Protein AF-L8M0P0-F1 (afdb_monomer)

Radius of gyration: 20.25 Å; Cα contacts (8 Å, |Δi|>4): 58; chains: 1; bounding box: 39×48×45 Å

Mean predicted aligned error: 7.73 Å

Structure (mmCIF, N/CA/C/O backbone):
data_AF-L8M0P0-F1
#
_entry.id   AF-L8M0P0-F1
#
loop_
_atom_site.group_PDB
_atom_site.id
_atom_site.type_symbol
_atom_site.label_atom_id
_atom_site.label_alt_id
_atom_site.label_comp_id
_atom_site.label_asym_id
_atom_site.label_entity_id
_atom_site.label_seq_id
_atom_site.pdbx_PDB_ins_code
_atom_site.Cartn_x
_atom_site.Cartn_y
_atom_site.Cartn_z
_atom_site.occupancy
_atom_site.B_iso_or_equiv
_atom_site.auth_seq_id
_atom_site.auth_comp_id
_atom_site.auth_asym_id
_atom_site.auth_atom_id
_atom_site.pdbx_PDB_model_num
ATOM 1 N N . MET A 1 1 ? -1.398 -13.758 -28.363 1.00 72.12 1 MET A N 1
ATOM 2 C CA . MET A 1 1 ? 0.056 -13.589 -28.164 1.00 72.12 1 MET A CA 1
ATOM 3 C C . MET A 1 1 ? 0.539 -14.838 -27.452 1.00 72.12 1 MET A C 1
ATOM 5 O O . MET A 1 1 ? -0.082 -15.200 -26.461 1.00 72.12 1 MET A O 1
ATOM 9 N N . GLU A 1 2 ? 1.542 -15.533 -27.986 1.00 91.56 2 GLU A N 1
ATOM 10 C CA . GLU A 1 2 ? 2.078 -16.747 -27.357 1.00 91.56 2 GLU A CA 1
ATOM 11 C C . GLU A 1 2 ? 3.186 -16.406 -26.361 1.00 91.56 2 GLU A C 1
ATOM 13 O O . GLU A 1 2 ? 3.928 -15.437 -26.541 1.00 91.56 2 GLU A O 1
ATOM 18 N N . TYR A 1 3 ? 3.275 -17.197 -25.295 1.00 91.12 3 TYR A N 1
ATOM 19 C CA . TYR A 1 3 ? 4.310 -17.050 -24.282 1.00 91.12 3 TYR A CA 1
ATOM 20 C C . TYR A 1 3 ? 5.694 -17.366 -24.865 1.00 91.12 3 TYR A C 1
ATOM 22 O O . TYR A 1 3 ? 5.867 -18.339 -25.596 1.00 91.12 3 TYR A O 1
ATOM 30 N N . THR A 1 4 ? 6.697 -16.567 -24.492 1.00 92.44 4 THR A N 1
ATOM 31 C CA . THR A 1 4 ? 8.109 -16.868 -24.758 1.00 92.44 4 THR A CA 1
ATOM 32 C C . THR A 1 4 ? 8.942 -16.586 -23.513 1.00 92.44 4 THR A C 1
ATOM 34 O O . THR A 1 4 ? 8.723 -15.586 -22.831 1.00 92.44 4 THR A O 1
ATOM 37 N N . ASP A 1 5 ? 9.966 -17.399 -23.245 1.00 88.56 5 ASP A N 1
ATOM 38 C CA . ASP A 1 5 ? 10.829 -17.232 -22.059 1.00 88.56 5 ASP A CA 1
ATOM 39 C C . ASP A 1 5 ? 11.562 -15.881 -22.009 1.00 88.56 5 ASP A C 1
ATOM 41 O O . ASP A 1 5 ? 11.979 -15.405 -20.950 1.00 88.56 5 ASP A O 1
ATOM 45 N N . LYS A 1 6 ? 11.690 -15.206 -23.157 1.00 88.50 6 LYS A N 1
ATOM 46 C CA . LYS A 1 6 ? 12.231 -13.845 -23.237 1.00 88.50 6 LYS A CA 1
ATOM 47 C C . LYS A 1 6 ? 11.393 -12.837 -22.445 1.00 88.50 6 LYS A C 1
ATOM 49 O O . LYS A 1 6 ? 11.970 -11.892 -21.918 1.00 88.50 6 LYS A O 1
ATOM 54 N N . MET A 1 7 ? 10.087 -13.065 -22.278 1.00 88.50 7 MET A N 1
ATOM 55 C CA . MET A 1 7 ? 9.204 -12.199 -21.483 1.00 88.50 7 MET A CA 1
ATOM 56 C C . MET A 1 7 ? 9.642 -12.110 -20.011 1.00 88.50 7 MET A C 1
ATOM 58 O O . MET A 1 7 ? 9.494 -11.064 -19.386 1.00 88.50 7 MET A O 1
ATOM 62 N N . LEU A 1 8 ? 10.261 -13.163 -19.461 1.00 89.00 8 LEU A N 1
ATOM 63 C CA . LEU A 1 8 ? 10.760 -13.176 -18.077 1.00 89.00 8 LEU A CA 1
ATOM 64 C C . LEU A 1 8 ? 12.112 -12.455 -17.909 1.00 89.00 8 LEU A C 1
ATOM 66 O O . LEU A 1 8 ? 12.561 -12.207 -16.790 1.00 89.00 8 LEU A O 1
ATOM 70 N N . ASN A 1 9 ? 12.770 -12.096 -19.015 1.00 90.88 9 ASN A N 1
ATOM 71 C CA . ASN A 1 9 ? 14.064 -11.413 -19.026 1.00 90.88 9 ASN A CA 1
ATOM 72 C C . ASN A 1 9 ? 13.935 -9.875 -19.085 1.00 90.88 9 ASN A C 1
ATOM 74 O O . ASN A 1 9 ? 14.899 -9.207 -19.452 1.00 90.88 9 ASN A O 1
ATOM 78 N N . PHE A 1 10 ? 12.782 -9.302 -18.707 1.00 88.62 10 PHE A N 1
ATOM 79 C CA . PHE A 1 10 ? 12.519 -7.850 -18.750 1.00 88.62 10 PHE A CA 1
ATOM 80 C C . PHE A 1 10 ? 13.593 -7.010 -18.037 1.00 88.62 10 PHE A C 1
ATOM 82 O O . PHE A 1 10 ? 13.956 -5.932 -18.499 1.00 88.62 10 PHE A O 1
ATOM 89 N N . HIS A 1 11 ? 14.148 -7.536 -16.946 1.00 89.75 11 HIS A N 1
ATOM 90 C CA . HIS A 1 11 ? 15.159 -6.884 -16.120 1.00 89.75 11 HIS A CA 1
ATOM 91 C C . HIS A 1 11 ? 16.498 -6.637 -16.840 1.00 89.75 11 HIS A C 1
ATOM 93 O O . HIS A 1 11 ? 17.313 -5.853 -16.366 1.00 89.75 11 HIS A O 1
ATOM 99 N N . LYS A 1 12 ? 16.724 -7.290 -17.990 1.00 91.12 12 LYS A N 1
ATOM 100 C CA . LYS A 1 12 ? 17.914 -7.119 -18.843 1.00 91.12 12 LYS A CA 1
ATOM 101 C C . LYS A 1 12 ? 17.740 -6.045 -19.920 1.00 91.12 12 LYS A C 1
ATOM 103 O O . LYS A 1 12 ? 18.641 -5.850 -20.729 1.00 91.12 12 LYS A O 1
ATOM 108 N N . SER A 1 13 ? 16.568 -5.419 -19.995 1.00 90.62 13 SER A N 1
ATOM 109 C CA . SER A 1 13 ? 16.277 -4.397 -20.998 1.00 90.62 13 SER A CA 1
ATOM 110 C C . SER A 1 13 ? 17.014 -3.086 -20.703 1.00 90.62 13 SER A C 1
ATOM 112 O O . SER A 1 13 ? 17.331 -2.762 -19.551 1.00 90.62 13 SER A O 1
ATOM 114 N N . ASN A 1 14 ? 17.270 -2.309 -21.756 1.00 90.56 14 ASN A N 1
ATOM 115 C CA . ASN A 1 14 ? 17.836 -0.969 -21.604 1.00 90.56 14 ASN A CA 1
ATOM 116 C C . ASN A 1 14 ? 16.846 -0.057 -20.868 1.00 90.56 14 ASN A C 1
ATOM 118 O O . ASN A 1 14 ? 17.248 0.781 -20.070 1.00 90.56 14 ASN A O 1
ATOM 122 N N . GLU A 1 15 ? 15.549 -0.269 -21.079 1.00 89.25 15 GLU A N 1
ATOM 123 C CA . GLU A 1 15 ? 14.460 0.431 -20.408 1.00 89.25 15 GLU A CA 1
ATOM 124 C C . GLU A 1 15 ? 14.501 0.218 -18.890 1.00 89.25 15 GLU A C 1
ATOM 126 O O . GLU A 1 15 ? 14.413 1.191 -18.142 1.00 89.25 15 GLU A O 1
ATOM 131 N N . ALA A 1 16 ? 14.702 -1.022 -18.425 1.00 87.06 16 ALA A N 1
ATOM 132 C CA . ALA A 1 16 ? 14.849 -1.318 -16.999 1.00 87.06 16 ALA A CA 1
ATOM 133 C C . ALA A 1 16 ? 16.070 -0.604 -16.393 1.00 87.06 16 ALA A C 1
ATOM 135 O O . ALA A 1 16 ? 15.971 -0.005 -15.323 1.00 87.06 16 ALA A O 1
ATOM 136 N N . THR A 1 17 ? 17.202 -0.611 -17.103 1.00 89.38 17 THR A N 1
ATOM 137 C CA . THR A 1 17 ? 18.424 0.099 -16.685 1.00 89.38 17 THR A CA 1
ATOM 138 C C . THR A 1 17 ? 18.193 1.610 -16.594 1.00 89.38 17 THR A C 1
ATOM 140 O O . THR A 1 17 ? 18.521 2.232 -15.584 1.00 89.38 17 THR A O 1
ATOM 143 N N . ASN A 1 18 ? 17.569 2.198 -17.616 1.00 88.44 18 ASN A N 1
ATOM 144 C CA . ASN A 1 18 ? 17.272 3.627 -17.661 1.00 88.44 18 ASN A CA 1
ATOM 145 C C . ASN A 1 18 ? 16.319 4.035 -16.528 1.00 88.44 18 ASN A C 1
ATOM 147 O O . ASN A 1 18 ? 16.590 5.006 -15.821 1.00 88.44 18 ASN A O 1
ATOM 151 N N . ALA A 1 19 ? 15.246 3.271 -16.298 1.00 86.44 19 ALA A N 1
ATOM 152 C CA . ALA A 1 19 ? 14.305 3.526 -15.210 1.00 86.44 19 ALA A CA 1
ATOM 153 C C . ALA A 1 19 ? 14.989 3.453 -13.835 1.00 86.44 19 ALA A C 1
ATOM 155 O O . ALA A 1 19 ? 14.862 4.390 -13.047 1.00 86.44 19 ALA A O 1
ATOM 156 N N . ALA A 1 20 ? 15.787 2.413 -13.576 1.00 87.75 20 ALA A N 1
ATOM 157 C CA . ALA A 1 20 ? 16.542 2.273 -12.330 1.00 87.75 20 ALA A CA 1
ATOM 158 C C . ALA A 1 20 ? 17.556 3.407 -12.103 1.00 87.75 20 ALA A C 1
ATOM 160 O O . ALA A 1 20 ? 17.767 3.819 -10.966 1.00 87.75 20 ALA A O 1
ATOM 161 N N . SER A 1 21 ? 18.156 3.944 -13.171 1.00 84.56 21 SER A N 1
ATOM 162 C CA . SER A 1 21 ? 19.082 5.081 -13.074 1.00 84.56 21 SER A CA 1
ATOM 163 C C . SER A 1 21 ? 18.391 6.417 -12.761 1.00 84.56 21 SER A C 1
ATOM 165 O O . SER A 1 21 ? 19.021 7.325 -12.226 1.00 84.56 21 SER A O 1
ATOM 167 N N . SER A 1 22 ? 17.090 6.545 -13.055 1.00 81.50 22 SER A N 1
ATOM 168 C CA . SER A 1 22 ? 16.342 7.794 -12.849 1.00 81.50 22 SER A CA 1
ATOM 169 C C . SER A 1 22 ? 16.031 8.075 -11.370 1.00 81.50 22 SER A C 1
ATOM 171 O O . SER A 1 22 ? 15.941 9.233 -10.946 1.00 81.50 22 SER A O 1
ATOM 173 N N . SER A 1 23 ? 15.881 7.021 -10.561 1.00 78.81 23 SER A N 1
ATOM 174 C CA . SER A 1 23 ? 15.646 7.112 -9.120 1.00 78.81 23 SER A CA 1
ATOM 175 C C . SER A 1 23 ? 15.927 5.776 -8.436 1.00 78.81 23 SER A C 1
ATOM 177 O O . SER A 1 23 ? 15.571 4.716 -8.951 1.00 78.81 23 SER A O 1
ATOM 179 N N . SER A 1 24 ? 16.470 5.843 -7.219 1.00 77.44 24 SER A N 1
ATOM 180 C CA . SER A 1 24 ? 16.673 4.691 -6.334 1.00 77.44 24 SER A CA 1
ATOM 181 C C . SER A 1 24 ? 15.390 3.889 -6.077 1.00 77.44 24 SER A C 1
ATOM 183 O O . SER A 1 24 ? 15.463 2.674 -5.889 1.00 77.44 24 SER A O 1
ATOM 185 N N . LEU A 1 25 ? 14.215 4.527 -6.154 1.00 79.94 25 LEU A N 1
ATOM 186 C CA . LEU A 1 25 ? 12.907 3.877 -6.014 1.00 79.94 25 LEU A CA 1
ATOM 187 C C . LEU A 1 25 ? 12.655 2.797 -7.075 1.00 79.94 25 LEU A C 1
ATOM 189 O O . LEU A 1 25 ? 11.954 1.824 -6.804 1.00 79.94 25 LEU A O 1
ATOM 193 N N . TRP A 1 26 ? 13.247 2.944 -8.262 1.00 84.44 26 TRP A N 1
ATOM 194 C CA . TRP A 1 26 ? 13.080 2.018 -9.382 1.00 84.44 26 TRP A CA 1
ATOM 195 C C . TRP A 1 26 ? 14.211 0.995 -9.492 1.00 84.44 26 TRP A C 1
ATOM 197 O O . TRP A 1 26 ? 14.225 0.207 -10.431 1.00 84.44 26 TRP A O 1
ATOM 207 N N . GLY A 1 27 ? 15.162 0.952 -8.552 1.00 86.12 27 GLY A N 1
ATOM 208 C CA . GLY A 1 27 ? 16.311 0.040 -8.633 1.00 86.12 27 GLY A CA 1
ATOM 209 C C . GLY A 1 27 ? 15.918 -1.439 -8.769 1.00 86.12 27 GLY A C 1
ATOM 210 O O . GLY A 1 27 ? 16.584 -2.212 -9.462 1.00 86.12 27 GLY A O 1
ATOM 211 N N . ASN A 1 28 ? 14.787 -1.829 -8.177 1.00 88.00 28 ASN A N 1
ATOM 212 C CA . ASN A 1 28 ? 14.265 -3.194 -8.211 1.00 88.00 28 ASN A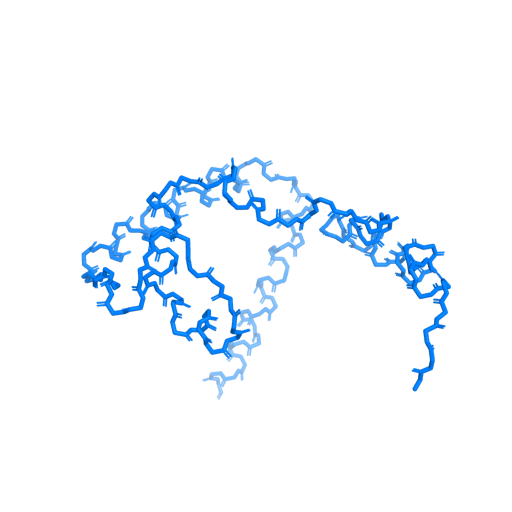 CA 1
ATOM 213 C C . ASN A 1 28 ? 13.873 -3.694 -9.615 1.00 88.00 28 ASN A C 1
ATOM 215 O O . ASN A 1 28 ? 13.830 -4.905 -9.814 1.00 88.00 28 ASN A O 1
ATOM 219 N N . VAL A 1 29 ? 13.618 -2.821 -10.596 1.00 89.12 29 VAL A N 1
ATOM 220 C CA . VAL A 1 29 ? 13.182 -3.241 -11.947 1.00 89.12 29 VAL A CA 1
ATOM 221 C C . VAL A 1 29 ? 14.287 -3.939 -12.750 1.00 89.12 29 VAL A C 1
ATOM 223 O O . VAL A 1 29 ? 14.004 -4.630 -13.725 1.00 89.12 29 VAL A O 1
ATOM 226 N N . THR A 1 30 ? 15.542 -3.802 -12.317 1.00 91.06 30 THR A N 1
ATOM 227 C CA . THR A 1 30 ? 16.708 -4.516 -12.873 1.00 91.06 30 THR A CA 1
ATOM 228 C C . THR A 1 30 ? 16.916 -5.900 -12.257 1.00 91.06 30 THR A C 1
ATOM 230 O O . THR A 1 30 ? 17.827 -6.629 -12.653 1.00 91.06 30 THR A O 1
ATOM 233 N N . GLN A 1 31 ? 16.067 -6.297 -11.308 1.00 91.69 31 GLN A N 1
ATOM 234 C CA . GLN A 1 31 ? 16.144 -7.599 -10.657 1.00 91.69 31 GLN A CA 1
ATOM 235 C C . GLN A 1 31 ? 15.221 -8.621 -11.337 1.00 91.69 31 GLN A C 1
ATOM 237 O O . GLN A 1 31 ? 14.144 -8.270 -11.828 1.00 91.69 31 GLN A O 1
ATOM 242 N N . PRO A 1 32 ? 15.611 -9.908 -11.371 1.00 91.44 32 PRO A N 1
ATOM 243 C CA . PRO A 1 32 ? 14.763 -10.964 -11.908 1.00 91.44 32 PRO A CA 1
ATOM 244 C C . PRO A 1 32 ? 13.506 -11.179 -11.051 1.00 91.44 32 PRO A C 1
ATOM 246 O O . PRO A 1 32 ? 13.430 -10.769 -9.892 1.00 91.44 32 PRO A O 1
ATOM 249 N N . ILE A 1 33 ? 12.526 -11.902 -11.605 1.00 88.94 33 ILE A N 1
ATOM 250 C CA . ILE A 1 33 ? 11.303 -12.269 -10.878 1.00 88.94 33 ILE A CA 1
ATOM 251 C C . ILE A 1 33 ? 11.656 -13.064 -9.620 1.00 88.94 33 ILE A C 1
ATOM 253 O O . ILE A 1 33 ? 12.232 -14.153 -9.674 1.00 88.94 33 ILE A O 1
ATOM 257 N N . MET A 1 34 ? 11.226 -12.543 -8.478 1.00 89.50 34 MET A N 1
ATOM 258 C CA . MET A 1 34 ? 11.370 -13.192 -7.184 1.00 89.50 34 MET A CA 1
ATOM 259 C C . MET A 1 34 ? 10.184 -14.131 -6.931 1.00 89.50 34 MET A C 1
ATOM 261 O O . MET A 1 34 ? 9.085 -13.680 -6.612 1.00 89.50 34 MET A O 1
ATOM 265 N N . LYS A 1 35 ? 10.406 -15.450 -7.010 1.00 86.31 35 LYS A N 1
ATOM 266 C CA . LYS A 1 35 ? 9.345 -16.468 -6.827 1.00 86.31 35 LYS A CA 1
ATOM 267 C C . LYS A 1 35 ? 8.608 -16.382 -5.482 1.00 86.31 35 LYS A C 1
ATOM 269 O O . LYS A 1 35 ? 7.455 -16.777 -5.396 1.00 86.31 35 LYS A O 1
ATOM 274 N N . GLN A 1 36 ? 9.270 -15.883 -4.440 1.00 87.25 36 GLN A N 1
ATOM 275 C CA . GLN A 1 36 ? 8.735 -15.794 -3.075 1.00 87.25 36 GLN A CA 1
ATOM 276 C C . GLN A 1 36 ? 8.365 -14.355 -2.672 1.00 87.25 36 GLN A C 1
ATOM 278 O O . GLN A 1 36 ? 8.339 -14.018 -1.491 1.00 87.25 36 GLN A O 1
ATOM 283 N N . ASN A 1 37 ? 8.098 -13.477 -3.644 1.00 88.56 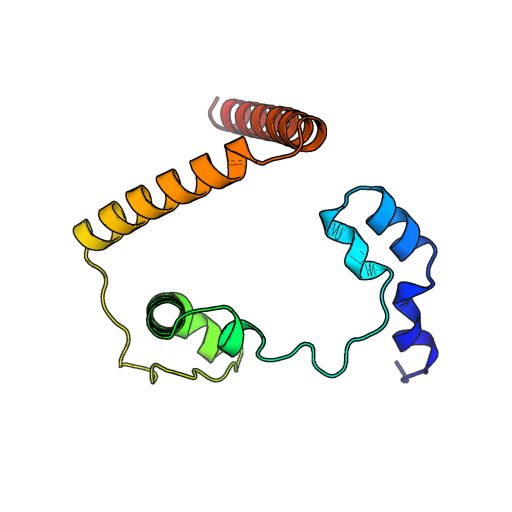37 ASN A N 1
ATOM 284 C CA . ASN A 1 37 ? 7.681 -12.096 -3.387 1.00 88.56 37 ASN A CA 1
ATOM 285 C C . ASN A 1 37 ? 6.160 -11.962 -3.207 1.00 88.56 37 ASN A C 1
ATOM 287 O O . ASN A 1 37 ? 5.536 -11.075 -3.777 1.00 88.56 37 ASN A O 1
ATOM 291 N N . THR A 1 38 ? 5.559 -12.863 -2.434 1.00 90.69 38 THR A N 1
ATOM 292 C CA . THR A 1 38 ? 4.121 -12.880 -2.142 1.00 90.69 38 THR A CA 1
ATOM 293 C C . THR A 1 38 ? 3.897 -12.846 -0.634 1.00 90.69 38 THR A C 1
ATOM 295 O O . THR A 1 38 ? 4.759 -13.268 0.136 1.00 90.69 38 THR A O 1
ATOM 298 N N . LYS A 1 39 ? 2.752 -12.296 -0.202 1.00 90.38 39 LYS A N 1
ATOM 299 C CA . LYS A 1 39 ? 2.320 -12.244 1.209 1.00 90.38 39 LYS A CA 1
ATOM 300 C C . LYS A 1 39 ? 3.380 -11.699 2.195 1.00 90.38 39 LYS A C 1
ATOM 302 O O . LYS A 1 39 ? 3.370 -12.045 3.371 1.00 90.38 39 LYS A O 1
ATOM 307 N N . LYS A 1 40 ? 4.299 -10.834 1.736 1.00 92.50 40 LYS A N 1
ATOM 308 C CA . LYS A 1 40 ? 5.362 -10.240 2.577 1.00 92.50 40 LYS A CA 1
ATOM 309 C C . LYS A 1 40 ? 4.809 -9.419 3.740 1.00 92.50 40 LYS A C 1
ATOM 311 O O . LYS A 1 40 ? 5.425 -9.410 4.799 1.00 92.50 40 LYS A O 1
ATOM 316 N N . PHE A 1 41 ? 3.644 -8.803 3.541 1.00 92.25 41 PHE A N 1
ATOM 317 C CA . PHE A 1 41 ? 2.955 -8.008 4.551 1.00 92.25 41 PHE A CA 1
ATOM 318 C C . PHE A 1 41 ? 2.706 -8.789 5.850 1.00 92.25 41 PHE A C 1
ATOM 320 O O . PHE A 1 41 ? 2.881 -8.227 6.920 1.00 92.25 41 PHE A O 1
ATOM 327 N N . LEU A 1 42 ? 2.473 -10.108 5.776 1.00 92.12 42 LEU A N 1
ATOM 328 C CA . LEU A 1 42 ? 2.313 -10.975 6.955 1.00 92.12 42 LEU A CA 1
ATOM 329 C C . LEU A 1 42 ? 3.552 -11.045 7.858 1.00 92.12 42 LEU A C 1
ATOM 331 O O . LEU A 1 42 ? 3.464 -11.506 8.988 1.00 92.12 42 LEU A O 1
ATOM 335 N N . LYS A 1 43 ? 4.727 -10.672 7.341 1.00 91.38 43 LYS A N 1
ATOM 336 C CA . LYS A 1 43 ? 5.987 -10.656 8.097 1.00 91.38 43 LYS A CA 1
ATOM 337 C C . LYS A 1 43 ? 6.422 -9.250 8.493 1.00 91.38 43 LYS A C 1
ATOM 339 O O . LYS A 1 43 ? 7.277 -9.121 9.361 1.00 91.38 43 LYS A O 1
ATOM 344 N N . SER A 1 44 ? 5.931 -8.230 7.793 1.00 90.31 44 SER A N 1
ATOM 345 C CA . SER A 1 44 ? 6.389 -6.847 7.941 1.00 90.31 44 SER A CA 1
ATOM 346 C C . SER A 1 44 ? 5.385 -5.937 8.636 1.00 90.31 44 SER A C 1
ATOM 348 O O . SER A 1 44 ? 5.763 -4.830 8.996 1.00 90.31 44 SER A O 1
ATOM 350 N N . MET A 1 45 ? 4.134 -6.370 8.780 1.00 93.06 45 MET A N 1
ATOM 351 C CA . MET A 1 45 ? 3.070 -5.636 9.461 1.00 93.06 45 MET A CA 1
ATOM 352 C C . MET A 1 45 ? 2.641 -6.390 10.714 1.00 93.06 45 MET A C 1
ATOM 354 O O . MET A 1 45 ? 2.748 -7.619 10.773 1.00 93.06 45 MET A O 1
ATOM 358 N N . THR A 1 46 ? 2.158 -5.652 11.708 1.00 93.38 46 THR A N 1
ATOM 359 C CA . THR A 1 46 ? 1.503 -6.252 12.873 1.00 93.38 46 THR A CA 1
ATOM 360 C C . THR A 1 46 ? 0.096 -6.727 12.515 1.00 93.38 46 THR A C 1
ATOM 362 O O . THR A 1 46 ? -0.480 -6.320 11.504 1.00 93.38 46 THR A O 1
ATOM 365 N N . ASP A 1 47 ? -0.480 -7.584 13.358 1.00 92.56 47 ASP A N 1
ATOM 366 C CA . ASP A 1 47 ? -1.853 -8.058 13.161 1.00 92.56 47 ASP A CA 1
ATOM 367 C C . ASP A 1 47 ? -2.862 -6.900 13.176 1.00 92.56 47 ASP A C 1
ATOM 369 O O . ASP A 1 47 ? -3.720 -6.835 12.302 1.00 92.56 47 ASP A O 1
ATOM 373 N N . GLU A 1 48 ? -2.681 -5.934 14.081 1.00 92.19 48 GLU A N 1
ATOM 374 C CA . GLU A 1 48 ? -3.505 -4.721 14.161 1.00 92.19 48 GLU A CA 1
ATOM 375 C C . GLU A 1 48 ? -3.409 -3.873 12.880 1.00 92.19 48 GLU A C 1
ATOM 377 O O . GLU A 1 48 ? -4.418 -3.397 12.368 1.00 92.19 48 GLU A O 1
ATOM 382 N N . GLU A 1 49 ? -2.212 -3.712 12.306 1.00 92.00 49 GLU A N 1
ATOM 383 C CA . GLU A 1 49 ? -2.038 -2.961 11.055 1.00 92.00 49 GLU A CA 1
ATOM 384 C C . GLU A 1 49 ? -2.750 -3.641 9.875 1.00 92.00 49 GLU A C 1
ATOM 386 O O . GLU A 1 49 ? -3.308 -2.960 9.010 1.00 92.00 49 GLU A O 1
ATOM 391 N N . ILE A 1 50 ? -2.753 -4.978 9.837 1.00 94.06 50 ILE A N 1
ATOM 392 C CA . ILE A 1 50 ? -3.468 -5.753 8.815 1.00 94.06 50 ILE A CA 1
ATOM 393 C C . ILE A 1 50 ? -4.981 -5.623 9.012 1.00 94.06 50 ILE A C 1
ATOM 395 O O . ILE A 1 50 ? -5.700 -5.394 8.043 1.00 94.06 50 ILE A O 1
ATOM 399 N N . GLU A 1 51 ? -5.464 -5.712 10.250 1.00 94.31 51 GLU A N 1
ATOM 400 C CA . GLU A 1 51 ? -6.879 -5.541 10.597 1.00 94.31 51 GLU A CA 1
ATOM 401 C C . GLU A 1 51 ? -7.406 -4.149 10.224 1.00 94.31 51 GLU A C 1
ATOM 403 O O . GLU A 1 51 ? -8.472 -4.023 9.615 1.00 94.31 51 GLU A O 1
ATOM 408 N N . ILE A 1 52 ? -6.645 -3.092 10.520 1.00 93.56 52 ILE A N 1
ATOM 409 C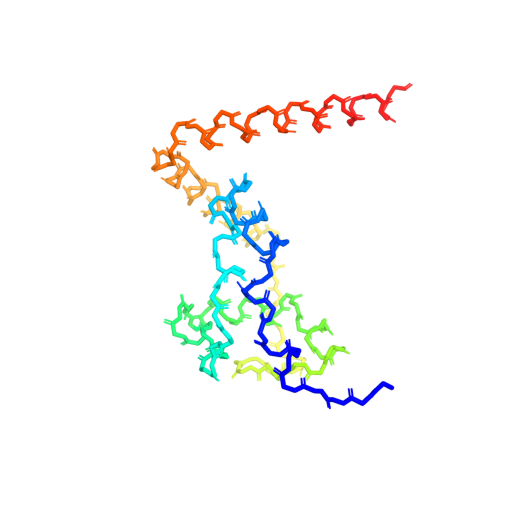 CA . ILE A 1 52 ? -7.000 -1.725 10.121 1.00 93.56 52 ILE A CA 1
ATOM 410 C C . ILE A 1 52 ? -7.080 -1.627 8.594 1.00 93.56 52 ILE A C 1
ATOM 412 O O . ILE A 1 52 ? -8.064 -1.116 8.057 1.00 93.56 52 ILE A O 1
ATOM 416 N N . PHE A 1 53 ? -6.074 -2.141 7.881 1.00 94.38 53 PHE A N 1
ATOM 417 C CA . PHE A 1 53 ? -6.045 -2.097 6.420 1.00 94.38 53 PHE A CA 1
ATOM 418 C C . PHE A 1 53 ? -7.226 -2.851 5.792 1.00 94.38 53 PHE A C 1
ATOM 420 O O . PHE A 1 53 ? -7.907 -2.304 4.924 1.00 94.38 53 PHE A O 1
ATOM 427 N N . GLU A 1 54 ? -7.504 -4.075 6.245 1.00 94.75 54 GLU A N 1
ATOM 428 C CA . GLU A 1 54 ? -8.614 -4.893 5.743 1.00 94.75 54 GLU A CA 1
ATOM 429 C C . GLU A 1 54 ? -9.987 -4.309 6.106 1.00 94.75 54 GLU A C 1
ATOM 431 O O . GLU A 1 54 ? -10.932 -4.480 5.339 1.00 94.75 54 GLU A O 1
ATOM 436 N N . SER A 1 55 ? -10.106 -3.577 7.220 1.00 94.00 55 SER A N 1
ATOM 437 C CA . SER A 1 55 ? -11.339 -2.858 7.576 1.00 94.00 55 SER A CA 1
ATOM 438 C C . SER A 1 55 ? -11.613 -1.669 6.657 1.00 94.00 55 SER A C 1
ATOM 440 O O . SER A 1 55 ? -12.765 -1.384 6.348 1.00 94.00 55 SER A O 1
ATOM 442 N N . VAL A 1 56 ? -10.566 -0.961 6.224 1.00 93.50 56 VAL A N 1
ATOM 443 C CA . VAL A 1 56 ? -10.703 0.246 5.392 1.00 93.50 56 VAL A CA 1
ATOM 444 C C . VAL A 1 56 ? -10.817 -0.090 3.906 1.00 93.50 56 VAL A C 1
ATOM 446 O O . VAL A 1 56 ? -11.601 0.536 3.204 1.00 93.50 56 VAL A O 1
ATOM 449 N N . ALA A 1 57 ? -10.024 -1.046 3.418 1.00 93.88 57 ALA A N 1
ATOM 450 C CA . ALA A 1 57 ? -9.918 -1.382 1.995 1.00 93.8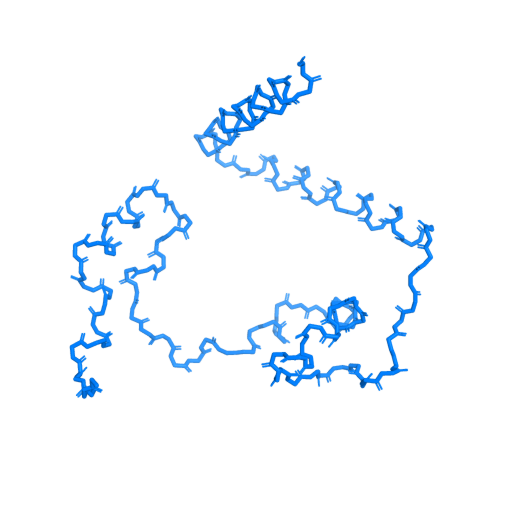8 57 ALA A CA 1
ATOM 451 C C . ALA A 1 57 ? -10.596 -2.713 1.630 1.00 93.88 57 ALA A C 1
ATOM 453 O O . ALA A 1 57 ? -10.388 -3.233 0.531 1.00 93.88 57 ALA A O 1
ATOM 454 N N . GLY A 1 58 ? -11.358 -3.300 2.554 1.00 93.19 58 GLY A N 1
ATOM 455 C CA . GLY A 1 58 ? -11.945 -4.627 2.396 1.00 93.19 58 GLY A CA 1
ATOM 456 C C . GLY A 1 58 ? -12.836 -4.765 1.162 1.00 93.19 58 GLY A C 1
ATOM 457 O O . GLY A 1 58 ? -12.756 -5.766 0.454 1.00 93.19 58 GLY A O 1
ATOM 458 N N . ASP A 1 59 ? -13.632 -3.745 0.853 1.00 93.62 59 ASP A N 1
ATOM 459 C CA . ASP A 1 59 ? -14.489 -3.700 -0.335 1.00 93.62 59 ASP A CA 1
ATOM 460 C C . ASP A 1 59 ? -13.682 -3.772 -1.645 1.00 93.62 59 ASP A C 1
ATOM 462 O O . ASP A 1 59 ? -14.042 -4.504 -2.571 1.00 93.62 59 ASP A O 1
ATOM 466 N N . VAL A 1 60 ? -12.553 -3.063 -1.706 1.00 95.06 60 VAL A N 1
ATOM 467 C CA . VAL A 1 60 ? -11.628 -3.081 -2.846 1.00 95.06 60 VAL A CA 1
ATOM 468 C C . VAL A 1 60 ? -10.918 -4.429 -2.954 1.00 95.06 60 VAL A C 1
ATOM 470 O O . VAL A 1 60 ? -10.758 -4.944 -4.063 1.00 95.06 60 VAL A O 1
ATOM 473 N N . LEU A 1 61 ? -10.505 -5.019 -1.826 1.00 94.94 61 LEU A N 1
ATOM 474 C CA . LEU A 1 61 ? -9.898 -6.353 -1.805 1.00 94.94 61 LEU A CA 1
ATOM 475 C C . LEU A 1 61 ? -10.860 -7.394 -2.378 1.00 94.94 61 LEU A C 1
ATOM 477 O O . LEU A 1 61 ? -10.474 -8.138 -3.282 1.00 94.94 61 LEU A O 1
ATOM 481 N N . ASP A 1 62 ? -12.116 -7.379 -1.934 1.00 93.50 62 ASP A N 1
ATOM 482 C CA . ASP A 1 62 ? -13.147 -8.303 -2.403 1.00 93.50 62 ASP A CA 1
ATOM 483 C C . ASP A 1 62 ? -13.421 -8.117 -3.903 1.00 93.50 62 ASP A C 1
ATOM 485 O O . ASP A 1 62 ? -13.457 -9.090 -4.660 1.00 93.50 62 ASP A O 1
ATOM 489 N N . ALA A 1 63 ? -13.553 -6.868 -4.363 1.00 95.75 63 ALA A N 1
ATOM 490 C CA . ALA A 1 63 ? -13.808 -6.550 -5.769 1.00 95.75 63 ALA A CA 1
ATOM 491 C C . ALA A 1 63 ? -12.673 -7.001 -6.705 1.00 95.75 63 ALA A C 1
ATOM 493 O O . ALA A 1 63 ? -12.919 -7.366 -7.856 1.00 95.75 63 ALA A O 1
ATOM 494 N N . LEU A 1 64 ? -11.430 -6.983 -6.220 1.00 95.62 64 LEU A N 1
ATOM 495 C CA . LEU A 1 64 ? -10.248 -7.426 -6.962 1.00 95.62 64 LEU A CA 1
ATOM 496 C C . LEU A 1 64 ? -9.937 -8.923 -6.769 1.00 95.62 64 LEU A C 1
ATOM 498 O O . LEU A 1 64 ? -9.007 -9.432 -7.398 1.00 95.62 64 LEU A O 1
ATOM 502 N N . GLY A 1 65 ? -10.704 -9.632 -5.934 1.00 94.44 65 GLY A N 1
ATOM 503 C CA . GLY A 1 65 ? -10.530 -11.059 -5.658 1.00 94.44 65 GLY A CA 1
ATOM 504 C C . GLY A 1 65 ? -9.346 -11.389 -4.743 1.00 94.44 65 GLY A C 1
ATOM 505 O O . GLY A 1 65 ? -8.813 -12.499 -4.814 1.00 94.44 65 GLY A O 1
ATOM 506 N N . TYR A 1 66 ? -8.905 -10.444 -3.909 1.00 93.44 66 TYR A N 1
ATOM 507 C CA . TYR A 1 66 ? -7.902 -10.695 -2.875 1.00 93.44 66 TYR A CA 1
ATOM 508 C C . TYR A 1 66 ? -8.539 -11.331 -1.637 1.00 93.44 66 TYR A C 1
ATOM 510 O O . TYR A 1 66 ? -9.608 -10.937 -1.186 1.00 93.44 66 TYR A O 1
ATOM 518 N N . GLU A 1 67 ? -7.845 -12.311 -1.064 1.00 91.31 67 GLU A N 1
ATOM 519 C CA . GLU A 1 67 ? -8.242 -12.958 0.186 1.00 91.31 67 GLU A CA 1
ATOM 520 C C . GLU A 1 67 ? -7.877 -12.072 1.384 1.00 91.31 67 GLU A C 1
ATOM 522 O O . GLU A 1 67 ? -6.718 -11.669 1.527 1.00 91.31 67 GLU A O 1
ATOM 527 N N . ARG A 1 68 ? -8.854 -11.818 2.260 1.00 91.81 68 ARG A N 1
ATOM 528 C CA . ARG A 1 68 ? -8.632 -11.199 3.570 1.00 91.81 68 ARG A CA 1
ATOM 529 C C . ARG A 1 68 ? -8.113 -12.243 4.557 1.00 91.81 68 ARG A C 1
ATOM 531 O O . ARG A 1 68 ? -8.599 -13.372 4.585 1.00 91.81 68 ARG A O 1
ATOM 538 N N . VAL A 1 69 ? -7.114 -11.886 5.354 1.00 92.62 69 VAL A N 1
ATOM 539 C CA . VAL A 1 69 ? -6.387 -12.818 6.225 1.00 92.62 69 VAL A CA 1
ATOM 540 C C . VAL A 1 69 ? -6.829 -12.710 7.681 1.00 92.62 69 VAL A C 1
ATOM 542 O O . VAL A 1 69 ? -6.754 -13.702 8.411 1.00 92.62 69 VAL A O 1
ATOM 545 N N . ARG A 1 70 ? -7.266 -11.529 8.126 1.00 91.19 70 ARG A N 1
ATOM 546 C CA . ARG A 1 70 ? -7.622 -11.273 9.527 1.00 91.19 70 ARG A CA 1
ATOM 547 C C . ARG A 1 70 ? -9.103 -10.982 9.711 1.00 91.19 70 ARG A C 1
ATOM 549 O O . ARG A 1 70 ? -9.701 -11.527 10.635 1.00 91.19 70 ARG A O 1
ATOM 556 N N . ILE A 1 71 ? -9.702 -10.191 8.827 1.00 91.00 71 ILE A N 1
ATOM 557 C CA . ILE A 1 71 ? -11.091 -9.750 8.961 1.00 91.00 71 ILE A CA 1
ATOM 558 C C . ILE A 1 71 ? -11.955 -10.361 7.865 1.00 91.00 71 ILE A C 1
ATOM 560 O O . ILE A 1 71 ? -11.656 -10.267 6.678 1.00 91.00 71 ILE A O 1
ATOM 564 N N . ALA A 1 72 ? -13.069 -10.972 8.264 1.00 89.50 72 ALA A N 1
ATOM 565 C CA . ALA A 1 72 ? -14.076 -11.446 7.326 1.00 89.50 72 ALA A CA 1
ATOM 566 C C . ALA A 1 72 ? -14.906 -10.280 6.772 1.00 89.50 72 ALA A C 1
ATOM 568 O O . ALA A 1 72 ? -15.112 -9.269 7.441 1.00 89.50 72 ALA A O 1
ATOM 569 N N . GLN A 1 73 ? -15.438 -10.450 5.563 1.00 88.38 73 GLN A N 1
ATOM 570 C CA . GLN A 1 73 ? -16.394 -9.506 4.992 1.00 88.38 73 GLN A CA 1
ATOM 571 C C . GLN A 1 73 ? -17.579 -9.288 5.951 1.00 88.38 73 GLN A C 1
ATOM 573 O O . GLN A 1 73 ? -18.195 -10.254 6.407 1.00 88.38 73 GLN A O 1
ATOM 578 N N . GLY A 1 74 ? -17.893 -8.029 6.261 1.00 86.25 74 GLY A N 1
ATOM 579 C CA . GLY A 1 74 ? -18.944 -7.648 7.211 1.00 86.25 74 GLY A CA 1
ATOM 580 C C . GLY A 1 74 ? -18.497 -7.547 8.676 1.00 86.25 74 GLY A C 1
ATOM 581 O O . GLY A 1 74 ? -19.312 -7.192 9.527 1.00 86.25 74 GLY A O 1
ATOM 582 N N . ALA A 1 75 ? -17.238 -7.870 8.989 1.00 90.38 75 ALA A N 1
ATOM 583 C CA . ALA A 1 75 ? -16.641 -7.709 10.318 1.00 90.38 75 ALA A CA 1
ATOM 584 C C . ALA A 1 75 ? -15.669 -6.515 10.382 1.00 90.38 75 ALA A C 1
ATOM 586 O O . ALA A 1 75 ? -14.783 -6.483 11.235 1.00 90.38 75 ALA A O 1
ATOM 587 N N . GLU A 1 76 ? -15.805 -5.555 9.463 1.00 91.06 76 GLU A N 1
ATOM 588 C CA . GLU A 1 76 ? -14.955 -4.370 9.408 1.00 91.06 76 GLU A CA 1
ATOM 589 C C . GLU A 1 76 ? -15.109 -3.511 10.669 1.00 91.06 76 GLU A C 1
ATOM 591 O O . GLU A 1 76 ? -16.210 -3.296 11.184 1.00 91.06 76 GLU A O 1
ATOM 596 N N . ILE A 1 77 ? -13.985 -2.988 11.156 1.00 89.75 77 ILE A N 1
ATOM 597 C CA . ILE A 1 77 ? -13.954 -2.112 12.323 1.00 89.75 77 ILE A CA 1
ATOM 598 C C . ILE A 1 77 ? -14.350 -0.695 11.878 1.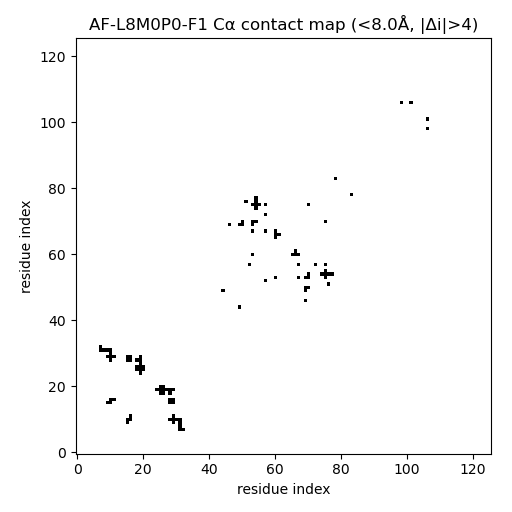00 89.75 77 ILE A C 1
ATOM 600 O O . ILE A 1 77 ? -13.676 -0.115 11.022 1.00 89.75 77 ILE A O 1
ATOM 604 N N . PRO A 1 78 ? -15.417 -0.098 12.441 1.00 89.06 78 PRO A N 1
ATOM 605 C CA . PRO A 1 78 ? -15.742 1.293 12.168 1.00 89.06 78 PRO A CA 1
ATOM 606 C C . PRO A 1 78 ? -14.765 2.214 12.905 1.00 89.06 78 PRO A C 1
ATOM 608 O O . PRO A 1 78 ? -14.558 2.075 14.110 1.00 89.06 78 PRO A O 1
ATOM 611 N N . PHE A 1 79 ? -14.213 3.197 12.197 1.00 91.12 79 PHE A N 1
ATOM 612 C CA . PHE A 1 79 ? -13.338 4.211 12.785 1.00 91.12 79 PHE A CA 1
ATOM 613 C C . PHE A 1 79 ? -14.104 5.502 13.047 1.00 91.12 79 PHE A C 1
A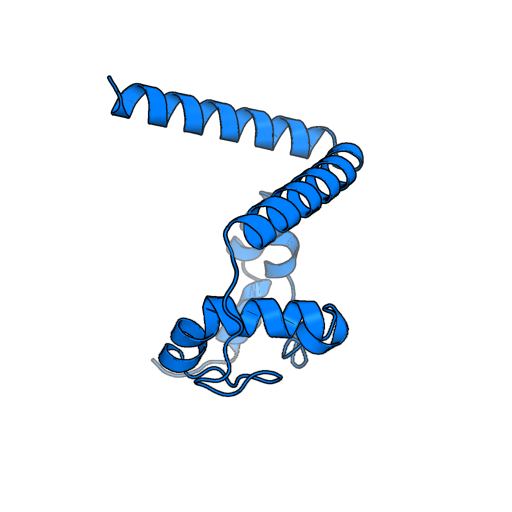TOM 615 O O . PHE A 1 79 ? -14.804 6.022 12.174 1.00 91.12 79 PHE A O 1
ATOM 622 N N . THR A 1 80 ? -13.967 6.032 14.259 1.00 92.69 80 THR A N 1
ATOM 623 C CA . THR A 1 80 ? -14.559 7.318 14.624 1.00 92.69 80 THR A CA 1
ATOM 624 C C . THR A 1 80 ? -13.674 8.478 14.157 1.00 92.69 80 THR A C 1
ATOM 626 O O . THR A 1 80 ? -12.475 8.299 13.926 1.00 92.69 80 THR A O 1
ATOM 629 N N . PRO A 1 81 ? -14.211 9.709 14.070 1.00 92.56 81 PRO A N 1
ATOM 630 C CA . PRO A 1 81 ? -13.390 10.888 13.799 1.00 92.56 81 PRO A CA 1
ATOM 631 C C . PRO A 1 81 ? -12.233 11.077 14.795 1.00 92.56 81 PRO A C 1
ATOM 633 O O . PRO A 1 81 ? -11.173 11.559 14.410 1.00 92.56 81 PRO A O 1
ATOM 636 N N . ALA A 1 82 ? -12.411 10.666 16.056 1.00 91.75 82 ALA A N 1
ATOM 637 C CA . ALA A 1 82 ? -11.355 10.728 17.063 1.00 91.75 82 ALA A CA 1
ATOM 638 C C . ALA A 1 82 ? -10.223 9.724 16.777 1.00 91.75 82 ALA A C 1
ATOM 640 O O . ALA A 1 82 ? -9.052 10.048 16.968 1.00 91.75 82 ALA A O 1
ATOM 641 N N . ASP A 1 83 ? -10.559 8.533 16.271 1.00 90.75 83 ASP A N 1
ATOM 642 C CA . ASP A 1 83 ? -9.562 7.535 15.867 1.00 90.75 83 ASP A CA 1
ATOM 643 C C . ASP A 1 83 ? -8.745 8.034 14.674 1.00 90.75 83 ASP A C 1
ATOM 645 O O . ASP A 1 83 ? -7.521 7.914 14.659 1.00 90.75 83 ASP A O 1
ATOM 649 N N . ILE A 1 84 ? -9.413 8.657 13.699 1.00 91.44 84 ILE A N 1
ATOM 650 C CA . ILE A 1 84 ? -8.760 9.258 12.530 1.00 91.44 84 ILE A CA 1
ATOM 651 C C . ILE A 1 84 ? -7.759 10.334 12.961 1.00 91.44 84 ILE A C 1
ATOM 653 O O . ILE A 1 84 ? -6.637 10.353 12.456 1.00 91.44 84 ILE A O 1
ATOM 657 N N . GLU A 1 85 ? -8.123 11.190 13.917 1.00 93.25 85 GLU A N 1
ATOM 658 C CA . GLU A 1 85 ? -7.214 12.226 14.414 1.00 93.25 85 GLU A CA 1
ATOM 659 C C . GLU A 1 85 ? -5.980 11.623 15.094 1.00 93.25 85 GLU A C 1
ATOM 661 O O . GLU A 1 85 ? -4.850 12.002 14.787 1.00 93.25 85 GLU A O 1
ATOM 666 N N . LYS A 1 86 ? -6.166 10.587 15.918 1.00 92.56 86 LYS A N 1
ATOM 667 C CA . LYS A 1 86 ? -5.049 9.844 16.515 1.00 92.56 86 LYS A CA 1
ATOM 668 C C . LYS A 1 86 ? -4.132 9.236 15.446 1.00 92.56 86 LYS A C 1
ATOM 670 O O . LYS A 1 86 ? -2.908 9.287 15.575 1.00 92.56 86 LYS A O 1
ATOM 675 N N . PHE A 1 87 ? -4.689 8.669 14.375 1.00 91.69 87 PHE A N 1
ATOM 676 C CA . PHE A 1 87 ? -3.881 8.148 13.269 1.00 91.69 87 PHE A CA 1
ATOM 677 C C . PHE A 1 87 ? -3.151 9.255 12.501 1.00 91.69 87 PHE A C 1
ATOM 679 O O . PHE A 1 87 ? -2.017 9.038 12.070 1.00 91.69 87 PHE A O 1
ATOM 686 N N . ASN A 1 88 ? -3.745 10.444 12.366 1.00 92.62 88 ASN A N 1
ATOM 687 C CA . ASN A 1 88 ? -3.078 11.602 11.774 1.00 92.62 88 ASN A CA 1
ATOM 688 C C . ASN A 1 88 ? -1.858 12.028 12.596 1.00 92.62 88 ASN A C 1
ATOM 690 O O . ASN A 1 88 ? -0.793 12.239 12.014 1.00 92.62 88 ASN A O 1
ATOM 694 N N . GLU A 1 89 ? -1.975 12.084 13.924 1.00 93.44 89 GLU A N 1
ATOM 695 C CA . GLU A 1 89 ? -0.855 12.391 14.822 1.00 93.44 89 GLU A CA 1
ATOM 696 C C . GLU A 1 89 ? 0.277 11.359 14.688 1.00 93.44 89 GLU A C 1
ATOM 698 O O . GLU A 1 89 ? 1.438 11.725 14.482 1.00 93.44 89 GLU A O 1
ATOM 703 N N . ILE A 1 90 ? -0.055 10.059 14.708 1.00 92.06 90 ILE A N 1
ATOM 704 C CA . ILE A 1 90 ? 0.922 8.971 14.515 1.00 92.06 90 ILE A CA 1
ATOM 705 C C . ILE A 1 90 ? 1.614 9.097 13.151 1.00 92.06 90 ILE A C 1
ATOM 707 O O . ILE A 1 90 ? 2.833 8.953 13.045 1.00 92.06 90 ILE A O 1
ATOM 711 N N . ASN A 1 91 ? 0.848 9.372 12.095 1.00 92.00 91 ASN A N 1
ATOM 712 C CA . ASN A 1 91 ? 1.370 9.529 10.742 1.00 92.00 91 ASN A CA 1
ATOM 713 C C . ASN A 1 91 ? 2.308 10.738 10.633 1.00 92.00 91 ASN A C 1
ATOM 715 O O . ASN A 1 91 ? 3.359 10.641 10.002 1.00 92.00 91 ASN A O 1
ATOM 719 N N . GLN A 1 92 ? 1.957 11.867 11.253 1.00 91.38 92 GLN A N 1
ATOM 720 C CA . GLN A 1 92 ? 2.814 13.050 11.286 1.00 91.38 92 GLN A CA 1
ATOM 721 C C . GLN A 1 92 ? 4.130 12.772 12.015 1.00 91.38 92 GLN A C 1
ATOM 723 O O . GLN A 1 92 ? 5.188 13.084 11.472 1.00 91.38 92 GLN A O 1
ATOM 728 N N . ALA A 1 93 ? 4.084 12.129 13.185 1.00 91.31 93 ALA A N 1
ATOM 729 C CA . ALA A 1 93 ? 5.286 11.767 13.934 1.00 91.31 93 ALA A CA 1
ATOM 730 C C . ALA A 1 93 ? 6.217 10.858 13.110 1.00 91.31 93 ALA A C 1
ATOM 732 O O . ALA A 1 93 ? 7.383 11.193 12.904 1.00 91.31 93 ALA A O 1
ATOM 733 N N . ARG A 1 94 ? 5.680 9.773 12.529 1.00 89.56 94 ARG A N 1
ATOM 734 C CA . ARG A 1 94 ? 6.454 8.840 11.687 1.00 89.56 94 ARG A CA 1
ATOM 735 C C . ARG A 1 94 ? 7.037 9.514 10.442 1.00 89.56 94 ARG A C 1
ATOM 737 O O . ARG A 1 94 ? 8.169 9.232 10.054 1.00 89.56 94 ARG A O 1
ATOM 744 N N . LYS A 1 95 ? 6.284 10.411 9.798 1.00 88.31 95 LYS A N 1
ATOM 745 C CA . LYS A 1 95 ? 6.777 11.178 8.642 1.00 88.31 95 LYS A CA 1
ATOM 746 C C . LYS A 1 95 ? 7.932 12.096 9.023 1.00 88.31 95 LYS A C 1
ATOM 748 O O . LYS A 1 95 ? 8.892 12.174 8.260 1.00 88.31 95 LYS A O 1
ATOM 753 N N . SER A 1 96 ? 7.854 12.762 10.173 1.00 86.38 96 SER A N 1
ATOM 754 C CA . SER A 1 96 ? 8.932 13.618 10.675 1.00 86.38 96 SER A CA 1
ATOM 755 C C . SER A 1 96 ? 10.198 12.810 10.965 1.00 86.38 96 SER A C 1
ATOM 757 O O . SER A 1 96 ? 11.258 13.164 10.454 1.00 86.38 96 SER A O 1
ATOM 759 N N . GLU A 1 97 ? 10.079 11.672 11.658 1.00 89.19 97 GLU A N 1
ATOM 760 C CA . GLU A 1 97 ? 11.211 10.772 11.943 1.00 89.19 97 GLU A CA 1
ATOM 761 C C . GLU A 1 97 ? 11.924 10.302 10.665 1.00 89.19 97 GLU A C 1
ATOM 763 O O . GLU A 1 97 ? 13.152 10.336 10.572 1.00 89.19 97 GLU A O 1
ATOM 768 N N . ILE A 1 98 ? 11.161 9.893 9.646 1.00 84.69 98 ILE A N 1
ATOM 769 C CA . ILE A 1 98 ? 11.731 9.450 8.366 1.00 84.69 98 ILE A CA 1
ATOM 770 C C . ILE A 1 98 ? 12.326 10.631 7.597 1.00 84.69 98 ILE A C 1
ATOM 772 O O . ILE A 1 98 ? 13.393 10.497 7.000 1.00 84.69 98 ILE A O 1
ATOM 776 N N . SER A 1 99 ? 11.657 11.787 7.607 1.00 79.25 99 SER A N 1
ATOM 777 C CA . SER A 1 99 ? 12.137 12.993 6.933 1.00 79.25 99 SER A CA 1
ATOM 778 C C . SER A 1 99 ? 13.514 13.396 7.444 1.00 79.25 99 SER A C 1
ATOM 780 O O . SER A 1 99 ? 14.371 13.724 6.630 1.00 79.25 99 SER A O 1
ATOM 782 N N . GLU A 1 100 ? 13.770 13.313 8.750 1.00 79.56 100 GLU A N 1
ATOM 783 C CA . GLU A 1 100 ? 15.073 13.632 9.348 1.00 79.56 100 GLU A CA 1
ATOM 784 C C . GLU A 1 100 ? 16.198 12.716 8.851 1.00 79.56 100 GLU A C 1
ATOM 786 O O . GLU A 1 100 ? 17.313 13.187 8.623 1.00 79.56 100 GLU A O 1
ATOM 791 N N . GLN A 1 101 ? 15.889 11.442 8.602 1.00 79.00 101 GLN A N 1
ATOM 792 C CA . GLN A 1 101 ? 16.838 10.430 8.126 1.00 79.00 101 GLN A CA 1
ATOM 793 C C . GLN A 1 101 ? 16.981 10.382 6.597 1.00 79.00 101 GLN A C 1
ATOM 795 O O . GLN A 1 101 ? 17.801 9.620 6.082 1.00 79.00 101 GLN A O 1
ATOM 800 N N . MET A 1 102 ? 16.188 11.161 5.856 1.00 77.12 102 MET A N 1
ATOM 801 C CA . MET A 1 102 ? 16.262 11.188 4.397 1.00 77.12 102 MET A CA 1
ATOM 802 C C . MET A 1 102 ? 17.567 11.793 3.879 1.00 77.12 102 MET A C 1
ATOM 804 O O . MET A 1 102 ? 18.074 12.786 4.405 1.00 77.12 102 MET A O 1
ATOM 808 N N . ASP A 1 103 ? 18.024 11.235 2.759 1.00 79.75 103 ASP A N 1
ATOM 809 C CA . ASP A 1 103 ? 19.139 11.764 1.988 1.00 79.75 103 ASP A CA 1
ATOM 810 C C . ASP A 1 103 ? 18.860 13.206 1.496 1.00 79.75 103 ASP A C 1
ATOM 812 O O . ASP A 1 103 ? 17.744 13.492 1.036 1.00 79.75 103 ASP A O 1
ATOM 816 N N . PRO A 1 104 ? 19.839 14.129 1.586 1.00 77.12 104 PRO A N 1
ATOM 817 C CA . PRO A 1 104 ? 19.650 15.526 1.204 1.00 77.12 104 PRO A CA 1
ATOM 818 C C . PRO A 1 104 ? 19.237 15.733 -0.258 1.00 77.12 104 PRO A C 1
ATOM 820 O O . PRO A 1 104 ? 18.387 16.587 -0.517 1.00 77.12 104 PRO A O 1
ATOM 823 N N . GLU A 1 105 ? 19.780 14.952 -1.201 1.00 77.69 105 GLU A N 1
ATOM 824 C CA . GLU A 1 105 ? 19.464 15.107 -2.629 1.00 77.69 105 GLU A CA 1
ATOM 825 C C . GLU A 1 105 ? 18.021 14.681 -2.926 1.00 77.69 105 GLU A C 1
ATOM 827 O O . GLU A 1 105 ? 17.308 15.323 -3.705 1.00 77.69 105 GLU A O 1
ATOM 832 N N . ASP A 1 106 ? 17.550 13.617 -2.272 1.00 73.62 106 ASP A N 1
ATOM 833 C CA . ASP A 1 106 ? 16.165 13.164 -2.409 1.00 73.62 106 ASP A CA 1
ATOM 834 C C . ASP A 1 106 ? 15.184 14.145 -1.741 1.00 73.62 106 ASP A C 1
ATOM 836 O O . ASP A 1 106 ? 14.106 14.420 -2.2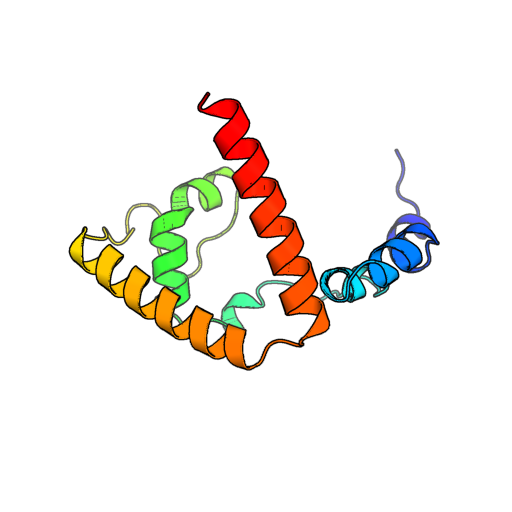77 1.00 73.62 106 ASP A O 1
ATOM 840 N N . ARG A 1 107 ? 15.568 14.753 -0.609 1.00 77.75 107 ARG A N 1
ATOM 841 C CA . ARG A 1 107 ? 14.770 15.804 0.046 1.00 77.75 107 ARG A CA 1
ATOM 842 C C . ARG A 1 107 ? 14.603 17.028 -0.858 1.00 77.75 107 ARG A C 1
ATOM 844 O O . ARG A 1 107 ? 13.486 17.531 -0.998 1.00 77.75 107 ARG A O 1
ATOM 851 N N . GLU A 1 108 ? 15.678 17.485 -1.497 1.00 81.44 108 GLU A N 1
ATOM 852 C CA . GLU A 1 108 ? 15.637 18.616 -2.431 1.00 81.44 108 GLU A CA 1
ATOM 853 C C . GLU A 1 108 ? 14.764 18.307 -3.655 1.00 81.44 108 GLU 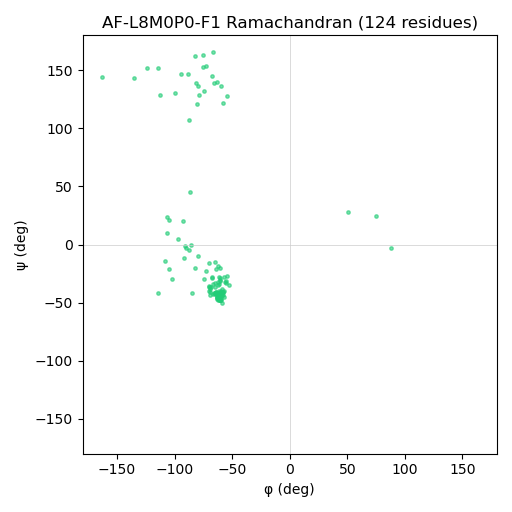A C 1
ATOM 855 O O . GLU A 1 108 ? 13.876 19.089 -4.003 1.00 81.44 108 GLU A O 1
ATOM 860 N N . ARG A 1 109 ? 14.922 17.119 -4.252 1.00 80.31 109 ARG A N 1
ATOM 861 C CA . ARG A 1 109 ? 14.097 16.683 -5.388 1.00 80.31 109 ARG A CA 1
ATOM 862 C C . ARG A 1 109 ? 12.605 16.674 -5.047 1.00 80.31 109 ARG A C 1
ATOM 864 O O . ARG A 1 109 ? 11.794 17.134 -5.852 1.00 80.31 109 ARG A O 1
ATOM 871 N N . ARG A 1 110 ? 12.234 16.173 -3.864 1.00 81.12 110 ARG A N 1
ATOM 872 C CA . ARG A 1 110 ? 10.832 16.153 -3.413 1.00 81.12 110 ARG A CA 1
ATOM 873 C C . ARG A 1 110 ? 10.290 17.551 -3.128 1.00 81.12 110 ARG A C 1
ATOM 875 O O . ARG A 1 110 ? 9.140 17.809 -3.464 1.00 81.12 110 ARG A O 1
ATOM 882 N N . SER A 1 111 ? 11.109 18.455 -2.589 1.00 82.88 111 SER A N 1
ATOM 883 C CA . SER A 1 111 ? 10.740 19.867 -2.403 1.00 82.88 111 SER A CA 1
ATOM 884 C C . SER A 1 111 ? 10.397 20.542 -3.737 1.00 82.88 111 SER A C 1
ATOM 886 O O . SER A 1 111 ? 9.337 21.151 -3.873 1.00 82.88 111 SER A O 1
ATOM 888 N N . ILE A 1 112 ? 11.233 20.352 -4.765 1.00 84.25 112 ILE A N 1
ATOM 889 C CA . ILE A 1 112 ? 10.987 20.904 -6.108 1.00 84.25 112 ILE A CA 1
ATOM 890 C C . ILE A 1 112 ? 9.674 20.364 -6.695 1.00 84.25 112 ILE A C 1
ATOM 892 O O . ILE A 1 112 ? 8.880 21.126 -7.246 1.00 84.25 112 ILE A O 1
ATOM 896 N N . GLN A 1 113 ? 9.427 19.056 -6.569 1.00 83.75 113 GLN A N 1
ATOM 897 C CA . GLN A 1 113 ? 8.193 18.433 -7.061 1.00 83.75 113 GLN A CA 1
ATOM 898 C C . GLN A 1 113 ? 6.949 18.936 -6.321 1.00 83.75 113 GLN A C 1
ATOM 900 O O . GLN A 1 113 ? 5.935 19.198 -6.964 1.00 83.75 113 GLN A O 1
ATOM 905 N N . ALA A 1 114 ? 7.028 19.094 -4.998 1.00 86.75 114 ALA A N 1
ATOM 906 C CA . ALA A 1 114 ? 5.933 19.620 -4.189 1.00 86.75 114 ALA A CA 1
ATOM 907 C C . ALA A 1 114 ? 5.577 21.056 -4.601 1.00 86.75 114 ALA A C 1
ATOM 909 O O . ALA A 1 114 ? 4.421 21.326 -4.916 1.00 86.75 114 ALA A O 1
ATOM 910 N N . ASN A 1 115 ? 6.580 21.929 -4.736 1.00 89.19 115 ASN A N 1
ATOM 911 C CA . ASN A 1 115 ? 6.374 23.314 -5.169 1.00 89.19 115 ASN A CA 1
ATOM 912 C C . ASN A 1 115 ? 5.687 23.396 -6.543 1.00 89.19 115 ASN A C 1
ATOM 914 O O . ASN A 1 115 ? 4.786 24.207 -6.744 1.00 89.19 115 ASN A O 1
ATOM 918 N N . LEU A 1 116 ? 6.065 22.528 -7.491 1.00 90.44 116 LEU A N 1
ATOM 919 C CA . LEU A 1 116 ? 5.419 22.477 -8.806 1.00 90.44 116 LEU A CA 1
ATOM 920 C C . LEU A 1 116 ? 3.941 22.065 -8.712 1.00 90.44 116 LEU A C 1
ATOM 922 O O . LEU A 1 116 ? 3.102 22.607 -9.434 1.00 90.44 116 LEU A O 1
ATOM 926 N N . LEU A 1 117 ? 3.611 21.098 -7.854 1.00 88.81 117 LEU A N 1
ATOM 927 C CA . LEU A 1 117 ? 2.227 20.668 -7.645 1.00 88.81 117 LEU A CA 1
ATOM 928 C C . LEU A 1 117 ? 1.384 21.791 -7.032 1.00 88.81 117 LEU A C 1
ATOM 930 O O . LEU A 1 117 ? 0.275 22.036 -7.515 1.00 88.81 117 LEU A O 1
ATOM 934 N N . ASP A 1 118 ? 1.935 22.511 -6.056 1.00 90.12 118 ASP A N 1
ATOM 935 C CA . ASP A 1 118 ? 1.282 23.661 -5.426 1.00 90.12 118 ASP A CA 1
ATOM 936 C C . ASP A 1 118 ? 1.020 24.779 -6.446 1.00 90.12 118 ASP A C 1
ATOM 938 O O . ASP A 1 118 ? -0.089 25.317 -6.517 1.00 90.12 118 ASP A O 1
ATOM 942 N N . GLU A 1 119 ? 1.991 25.077 -7.316 1.00 91.25 119 GLU A N 1
ATOM 943 C CA . GLU A 1 119 ? 1.809 26.029 -8.417 1.00 91.25 119 GLU A CA 1
ATOM 944 C C . GLU A 1 119 ? 0.690 25.606 -9.380 1.00 91.25 119 GLU A C 1
ATOM 946 O O . GLU A 1 119 ? -0.117 26.435 -9.810 1.00 91.25 119 GLU A O 1
ATOM 951 N N . ILE A 1 120 ? 0.626 24.322 -9.745 1.00 89.50 120 ILE A N 1
ATOM 952 C CA . ILE A 1 120 ? -0.420 23.796 -10.634 1.00 89.50 120 ILE A CA 1
ATOM 953 C C . ILE A 1 120 ? -1.795 23.916 -9.971 1.00 89.50 120 ILE A C 1
ATOM 955 O O . ILE A 1 120 ? -2.771 24.274 -10.638 1.00 89.50 120 ILE A O 1
ATOM 959 N N . GLN A 1 121 ? -1.886 23.628 -8.674 1.00 87.88 121 GLN A N 1
ATOM 960 C CA . GLN A 1 121 ? -3.133 23.727 -7.928 1.00 87.88 121 GLN A CA 1
ATOM 961 C C . GLN A 1 121 ? -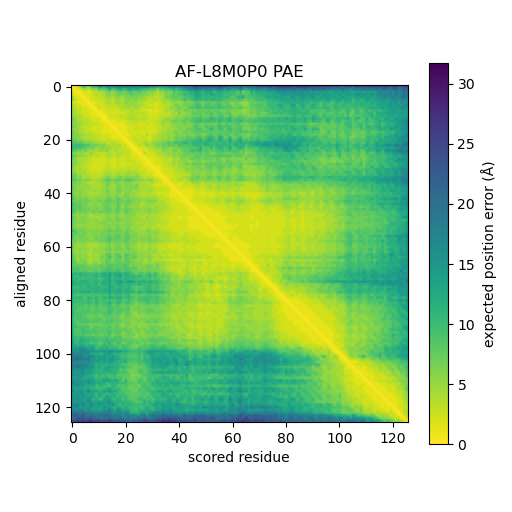3.596 25.182 -7.807 1.00 87.88 121 GLN A C 1
ATOM 963 O O . GLN A 1 121 ? -4.767 25.465 -8.067 1.00 87.88 121 GLN A O 1
ATOM 968 N N . ALA A 1 122 ? -2.677 26.111 -7.528 1.00 88.06 122 ALA A N 1
ATOM 969 C CA . ALA A 1 122 ? -2.961 27.543 -7.491 1.00 88.06 122 ALA A CA 1
ATOM 970 C C . ALA A 1 122 ? -3.475 28.068 -8.843 1.00 88.06 122 ALA A C 1
ATOM 972 O O . ALA A 1 122 ? -4.431 28.837 -8.880 1.00 88.06 122 ALA A O 1
ATOM 973 N N . ARG A 1 123 ? -2.908 27.599 -9.965 1.00 87.94 123 ARG A N 1
ATOM 974 C CA . ARG A 1 123 ? -3.377 27.959 -11.319 1.00 87.94 123 ARG A CA 1
ATOM 975 C C . ARG A 1 123 ? -4.763 27.415 -11.659 1.00 87.94 123 ARG A C 1
ATOM 977 O O . ARG A 1 123 ? -5.434 28.003 -12.491 1.00 87.94 123 ARG A O 1
ATOM 984 N N . LYS A 1 124 ? -5.176 26.285 -11.075 1.00 78.88 124 LYS A N 1
ATOM 985 C CA . LYS A 1 124 ? -6.523 25.717 -11.276 1.00 78.88 124 LYS A CA 1
ATOM 986 C C . LYS A 1 124 ? -7.592 26.365 -10.394 1.00 78.88 124 LYS A C 1
ATOM 988 O O . LYS A 1 124 ? -8.772 26.205 -10.687 1.00 78.88 124 LYS A O 1
ATOM 993 N N . ALA A 1 125 ? -7.187 27.013 -9.304 1.00 71.81 125 ALA A N 1
ATOM 994 C CA . ALA A 1 125 ? -8.082 27.687 -8.366 1.00 71.81 125 ALA A CA 1
ATOM 995 C C . ALA A 1 125 ? -8.316 29.177 -8.695 1.00 71.81 125 ALA A C 1
ATOM 997 O O . ALA A 1 125 ? -9.198 29.783 -8.088 1.00 71.81 125 ALA A O 1
ATOM 998 N N . ALA A 1 126 ? -7.533 29.748 -9.620 1.00 54.47 126 ALA A N 1
ATOM 999 C CA . ALA A 1 126 ? -7.685 31.098 -10.172 1.00 54.47 126 ALA A CA 1
ATOM 1000 C C . ALA A 1 126 ? -8.511 31.082 -11.468 1.00 54.47 126 ALA A C 1
ATOM 1002 O O . ALA A 1 126 ? -9.262 32.059 -11.685 1.00 54.47 126 ALA A O 1
#

Secondary structure (DSSP, 8-state):
----GGGGGGGGSHHHHHHHHH-GGGGGGGSPP-TT-SSTHHHHS-HHHHHHHHHHHHHHHHHHTPPPSS--TT-PPPPPHHHHHHHHHHHHHHHHHHHHHS-HHHHHHHHHHHHHHHHHHHHHH-

Solvent-accessible surface area (backbone atoms only — not comparable to full-atom values): 7684 Å² total; per-residue (Å²): 137,83,90,55,80,69,70,69,48,53,27,76,37,70,64,25,50,52,48,22,72,75,37,79,91,35,47,67,50,46,47,71,86,62,93,80,78,59,78,58,59,77,77,75,47,54,72,66,58,48,40,53,47,46,34,75,44,36,71,60,33,55,76,72,70,49,84,70,89,80,50,58,92,92,60,54,67,87,78,50,76,68,52,52,50,54,51,50,53,54,49,52,54,55,50,51,59,50,57,73,73,49,57,68,69,61,53,50,55,51,50,55,53,49,54,52,51,53,52,53,51,55,64,74,74,106

Sequence (126 aa):
MEYTDKMLNFHKSNEATNAASSSSLWGNVTQPIMKQNTKKFLKSMTDEEIEIFESVAGDVLDALGYERVRIAQGAEIPFTPADIEKFNEINQARKSEISEQMDPEDRERRSIQANLLDEIQARKAA

Foldseek 3Di:
DDDDPVVQVQLVDPVLVVQCVVDVVSVCSNPGDDPPPPPCCVVVDDLVRLLQCCLVCVVVCVVVVHDRDRDDPPRRDDDDPVNVVVVVVVVVVVCVVVLVVDDPVVNVVVVVVVVVVVVVVVVVVD

pLDDT: mean 88.35, std 6.03, range [54.47, 95.75]